Protein AF-A0A7W6X4P5-F1 (afdb_monomer_lite)

Radius of gyration: 17.26 Å; chains: 1; bounding box: 59×40×41 Å

Sequence (156 aa):
MLQLAQDSRARDVIADMVATTGYAPAVRAGPYAIAASQARYMVERGDWQGAAALKAEPSRFAYVDAITCFARALGAARSGNAAAATADIAKLAELRDKLQRDKDAYWAEIVGIQRQAATAWQLNAQGKQAEALEAMRLGFEARGSSGQNWIAIKST

Foldseek 3Di:
DCVVVVLVVLVVVLVCLVVDPDDDLPDPPSLQCNLQSQLCSCVVVVVLVSQLPDDQDDGPQLLSSLSSLLSNLLSCLSVLNLVSNVVSLVSLVVSLVVCVVVVVPVSSLVSQLSSLQSVLSSCVSVVNNVSSVVSNVVNVVSVVVVVPPPVPPPDD

pLDDT: mean 79.15, std 19.06, range [28.0, 97.94]

Structure (mmCIF, N/CA/C/O backbone):
data_AF-A0A7W6X4P5-F1
#
_entry.id   AF-A0A7W6X4P5-F1
#
loop_
_atom_site.group_PDB
_atom_site.id
_atom_site.type_symbol
_atom_site.label_atom_id
_atom_site.label_alt_id
_atom_site.label_comp_id
_atom_site.label_asym_id
_atom_site.label_entity_id
_atom_site.label_seq_id
_atom_site.pdbx_PDB_ins_code
_atom_site.Cartn_x
_atom_site.Cartn_y
_atom_site.Cartn_z
_atom_site.occupancy
_atom_site.B_iso_or_equiv
_atom_site.auth_seq_id
_atom_site.auth_comp_id
_atom_site.auth_asym_id
_atom_site.auth_atom_id
_atom_site.pdbx_PDB_model_num
ATOM 1 N N . MET A 1 1 ? -27.591 5.594 -14.136 1.00 34.69 1 MET A N 1
ATOM 2 C CA . MET A 1 1 ? -27.240 4.162 -13.983 1.00 34.69 1 MET A CA 1
ATOM 3 C C . MET A 1 1 ? -26.298 3.720 -15.108 1.00 34.69 1 MET A C 1
ATOM 5 O O . MET A 1 1 ? -26.671 2.922 -15.951 1.00 34.69 1 MET A O 1
ATOM 9 N N . LEU A 1 2 ? -25.076 4.269 -15.120 1.00 36.72 2 LEU A N 1
ATOM 10 C CA . LEU A 1 2 ? -23.993 3.924 -16.064 1.00 36.72 2 LEU A CA 1
ATOM 11 C C . LEU A 1 2 ? -22.735 3.387 -15.349 1.00 36.72 2 LEU A C 1
ATOM 13 O O . LEU A 1 2 ? -21.828 2.888 -16.003 1.00 36.72 2 LEU A O 1
ATOM 17 N N . GLN A 1 3 ? -22.705 3.453 -14.014 1.00 54.75 3 GLN A N 1
ATOM 18 C CA . GLN A 1 3 ? -21.530 3.142 -13.198 1.00 54.75 3 GLN A CA 1
ATOM 19 C C . GLN A 1 3 ? -21.244 1.628 -13.132 1.00 54.75 3 GLN A C 1
ATOM 21 O O . GLN A 1 3 ? -20.115 1.211 -13.337 1.00 54.75 3 GLN A O 1
ATOM 26 N N . LEU A 1 4 ? -22.273 0.777 -13.004 1.00 51.28 4 LEU A N 1
ATOM 27 C CA . LEU A 1 4 ? -22.102 -0.689 -12.943 1.00 51.28 4 LEU A CA 1
ATOM 28 C C . LEU A 1 4 ? -21.569 -1.316 -14.248 1.00 51.28 4 LEU A C 1
ATOM 30 O O . LEU A 1 4 ? -20.816 -2.283 -14.203 1.00 51.28 4 LEU A O 1
ATOM 34 N N . ALA A 1 5 ? -21.933 -0.765 -15.412 1.00 48.78 5 ALA A N 1
ATOM 35 C CA . ALA A 1 5 ? -21.447 -1.249 -16.710 1.00 48.78 5 ALA A CA 1
ATOM 36 C C . ALA A 1 5 ? -20.001 -0.806 -17.002 1.00 48.78 5 ALA A C 1
ATOM 38 O O . ALA A 1 5 ? -19.289 -1.444 -17.778 1.00 48.78 5 ALA A O 1
ATOM 39 N N . GLN A 1 6 ? -19.564 0.297 -16.388 1.00 55.88 6 GLN A N 1
ATOM 40 C CA . GLN A 1 6 ? -18.167 0.727 -16.405 1.00 55.88 6 GLN A CA 1
ATOM 41 C C . GLN A 1 6 ? -17.338 -0.105 -15.420 1.00 55.88 6 GLN A C 1
ATOM 43 O O . GLN A 1 6 ? -16.237 -0.519 -15.772 1.00 55.88 6 GLN A O 1
ATOM 48 N N . ASP A 1 7 ? -17.901 -0.454 -14.260 1.00 57.47 7 ASP A N 1
ATOM 49 C CA . ASP A 1 7 ? -17.276 -1.346 -13.280 1.00 57.47 7 ASP A CA 1
ATOM 50 C C . ASP A 1 7 ? -17.027 -2.756 -13.837 1.00 57.47 7 ASP A C 1
ATOM 52 O O . ASP A 1 7 ? -15.968 -3.334 -13.585 1.00 57.47 7 ASP A O 1
ATOM 56 N N . SER A 1 8 ? -17.975 -3.327 -14.591 1.00 59.75 8 SER A N 1
ATOM 57 C CA . SER A 1 8 ? -17.795 -4.647 -15.213 1.00 59.75 8 SER A CA 1
ATOM 58 C C . SER A 1 8 ? -16.751 -4.600 -16.329 1.00 59.75 8 SER A C 1
ATOM 60 O O . SER A 1 8 ? -15.836 -5.414 -16.342 1.00 59.75 8 SER A O 1
ATOM 62 N N . ARG A 1 9 ? -16.795 -3.578 -17.193 1.00 58.62 9 ARG A N 1
ATOM 63 C CA . ARG A 1 9 ? -15.790 -3.391 -18.252 1.00 58.62 9 ARG A CA 1
ATOM 64 C C . ARG A 1 9 ? -14.387 -3.148 -17.704 1.00 58.62 9 ARG A C 1
ATOM 66 O O . ARG A 1 9 ? -13.430 -3.681 -18.248 1.00 58.62 9 ARG A O 1
ATOM 73 N N . ALA A 1 10 ? -14.246 -2.363 -16.637 1.00 57.53 10 ALA A N 1
ATOM 74 C CA . ALA A 1 10 ? -12.950 -2.135 -16.003 1.00 57.53 10 ALA A CA 1
ATOM 75 C C . ALA A 1 10 ? -12.392 -3.425 -15.380 1.00 57.53 10 ALA A C 1
ATOM 77 O O . ALA A 1 10 ? -11.191 -3.670 -15.472 1.00 57.53 10 ALA A O 1
ATOM 78 N N . ARG A 1 11 ? -13.254 -4.287 -14.820 1.00 70.00 11 ARG A N 1
ATOM 79 C CA . ARG A 1 11 ? -12.856 -5.621 -14.347 1.00 70.00 11 ARG A CA 1
ATOM 80 C C . ARG A 1 11 ? -12.351 -6.499 -15.484 1.00 70.00 11 ARG A C 1
ATOM 82 O O . ARG A 1 11 ? -11.300 -7.113 -15.327 1.00 70.00 11 ARG A O 1
ATOM 89 N N . ASP A 1 12 ? -13.082 -6.542 -16.592 1.00 70.38 12 ASP A N 1
ATOM 90 C CA . ASP A 1 12 ? -12.741 -7.375 -17.747 1.00 70.38 12 ASP A CA 1
ATOM 91 C C . ASP A 1 12 ? -11.415 -6.915 -18.372 1.00 70.38 12 ASP A C 1
ATOM 93 O O . ASP A 1 12 ? -10.522 -7.728 -18.579 1.00 70.38 12 ASP A O 1
ATOM 97 N N . VAL A 1 13 ? -11.208 -5.600 -18.525 1.00 65.44 13 VAL A N 1
ATOM 98 C CA . VAL A 1 13 ? -9.927 -5.035 -18.988 1.00 65.44 13 VAL A CA 1
ATOM 99 C C . VAL A 1 13 ? -8.775 -5.398 -18.049 1.00 65.44 13 VAL A C 1
ATOM 101 O O . VAL A 1 13 ? -7.692 -5.743 -18.512 1.00 65.44 13 VAL A O 1
ATOM 104 N N . ILE A 1 14 ? -8.976 -5.349 -16.729 1.00 64.00 14 ILE A N 1
ATOM 105 C CA . ILE A 1 14 ? -7.943 -5.752 -15.763 1.00 64.00 14 ILE A CA 1
ATOM 106 C C . ILE A 1 14 ? -7.661 -7.254 -15.852 1.00 64.00 14 ILE A C 1
ATOM 108 O O . ILE A 1 14 ? -6.499 -7.655 -15.786 1.00 64.00 14 ILE A O 1
ATOM 112 N N . ALA A 1 15 ? -8.696 -8.081 -16.003 1.00 68.19 15 ALA A N 1
ATOM 113 C CA . ALA A 1 15 ? -8.546 -9.521 -16.183 1.00 68.19 15 ALA A CA 1
ATOM 114 C C . ALA A 1 15 ? -7.751 -9.835 -17.458 1.00 68.19 15 ALA A C 1
ATOM 116 O O . ALA A 1 15 ? -6.802 -10.615 -17.397 1.00 68.19 15 ALA A O 1
ATOM 117 N N . ASP A 1 16 ? -8.050 -9.153 -18.563 1.00 63.38 16 ASP A N 1
ATOM 118 C CA . ASP A 1 16 ? -7.323 -9.270 -19.827 1.00 63.38 16 ASP A CA 1
ATOM 119 C C . ASP A 1 16 ? -5.869 -8.794 -19.692 1.00 63.38 16 ASP A C 1
ATO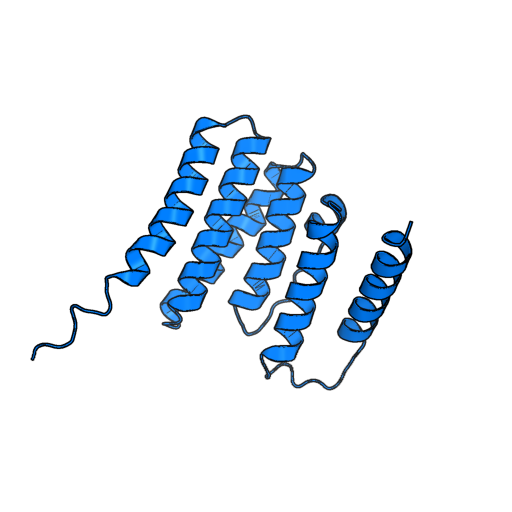M 121 O O . ASP A 1 16 ? -4.951 -9.463 -20.166 1.00 63.38 16 ASP A O 1
ATOM 125 N N . MET A 1 17 ? -5.618 -7.686 -18.983 1.00 60.72 17 MET A N 1
ATOM 126 C CA . MET A 1 17 ? -4.260 -7.199 -18.700 1.00 60.72 17 MET A CA 1
ATOM 127 C C . MET A 1 17 ? -3.432 -8.210 -17.896 1.00 60.72 17 MET A C 1
ATOM 129 O O . MET A 1 17 ? -2.242 -8.363 -18.158 1.00 60.72 17 MET A O 1
ATOM 133 N N . VAL A 1 18 ? -4.047 -8.896 -16.927 1.00 60.97 18 VAL A N 1
ATOM 134 C CA . VAL A 1 18 ? -3.399 -9.946 -16.121 1.00 60.97 18 VAL A CA 1
ATOM 135 C C . VAL A 1 18 ? -3.189 -11.226 -16.934 1.00 60.97 18 VAL A C 1
ATOM 137 O O . VAL A 1 18 ? -2.159 -11.880 -16.785 1.00 60.97 18 VAL A O 1
ATOM 140 N N . ALA A 1 19 ? -4.148 -11.589 -17.788 1.00 67.44 19 ALA A N 1
ATOM 141 C CA . ALA A 1 19 ? -4.090 -12.781 -18.632 1.00 67.44 19 ALA A CA 1
ATOM 142 C C . ALA A 1 19 ? -3.145 -12.621 -19.835 1.00 67.44 19 ALA A C 1
ATOM 144 O O . ALA A 1 19 ? -2.693 -13.616 -20.406 1.00 67.44 19 ALA A O 1
ATOM 145 N N . THR A 1 20 ? -2.828 -11.381 -20.221 1.00 64.44 20 THR A N 1
ATOM 146 C CA . THR A 1 20 ? -1.896 -11.088 -21.310 1.00 64.44 20 THR A CA 1
ATOM 147 C C . THR A 1 20 ? -0.491 -11.565 -20.943 1.00 64.44 20 THR A C 1
ATOM 149 O O . THR A 1 20 ? 0.190 -10.994 -20.093 1.00 64.44 20 THR A O 1
ATOM 152 N N . THR A 1 21 ? -0.029 -12.604 -21.635 1.00 54.41 21 THR A N 1
ATOM 153 C CA . THR A 1 21 ? 1.339 -13.126 -21.538 1.00 54.41 21 THR A CA 1
ATOM 154 C C . THR A 1 21 ? 2.198 -12.573 -22.683 1.00 54.41 21 THR A C 1
ATOM 156 O O . THR A 1 21 ? 1.682 -12.193 -23.731 1.00 54.41 21 THR A O 1
ATOM 159 N N . GLY A 1 22 ? 3.518 -12.473 -22.491 1.00 49.47 22 GLY A N 1
ATOM 160 C CA . GLY A 1 22 ? 4.450 -12.019 -23.538 1.00 49.47 22 GLY A CA 1
ATOM 161 C C . GLY A 1 22 ? 4.908 -10.558 -23.453 1.00 49.47 22 GLY A C 1
ATOM 162 O O . GLY A 1 22 ? 5.751 -10.146 -24.249 1.00 49.47 22 GLY A O 1
ATOM 163 N N . TYR A 1 23 ? 4.453 -9.778 -22.464 1.00 55.94 23 TYR A N 1
ATOM 164 C CA . TYR A 1 23 ? 5.169 -8.551 -22.108 1.00 55.94 23 TYR A CA 1
ATOM 165 C C . TYR A 1 23 ? 6.503 -8.928 -21.460 1.00 55.94 23 TYR A C 1
ATOM 167 O O . TYR A 1 23 ? 6.564 -9.836 -20.632 1.00 55.94 23 TYR A O 1
ATOM 175 N N . ALA A 1 24 ? 7.586 -8.235 -21.810 1.00 50.81 24 ALA A N 1
ATOM 176 C CA . ALA A 1 24 ? 8.858 -8.441 -21.132 1.00 50.81 24 ALA A CA 1
ATOM 177 C C . ALA A 1 24 ? 8.693 -8.025 -19.655 1.00 50.81 24 ALA A C 1
ATOM 179 O O . ALA A 1 24 ? 8.495 -6.836 -19.397 1.00 50.81 24 ALA A O 1
ATOM 180 N N . PRO A 1 25 ? 8.822 -8.932 -18.663 1.00 54.06 25 PRO A N 1
ATOM 181 C CA . PRO A 1 25 ? 8.737 -8.573 -17.237 1.00 54.06 25 PRO A CA 1
ATOM 182 C C . PRO A 1 25 ? 9.844 -7.584 -16.836 1.00 54.06 25 PRO A C 1
ATOM 184 O O . PRO A 1 25 ? 9.777 -6.891 -15.821 1.00 54.06 25 PRO A O 1
ATOM 187 N N . ALA A 1 26 ? 10.870 -7.497 -17.686 1.00 53.91 26 ALA A N 1
ATOM 188 C CA . ALA A 1 26 ? 11.935 -6.519 -17.641 1.00 53.91 26 ALA A CA 1
ATOM 189 C C . ALA A 1 26 ? 11.528 -5.102 -18.103 1.00 53.91 26 ALA A C 1
ATOM 191 O O . ALA A 1 26 ? 12.321 -4.171 -17.998 1.00 53.91 26 ALA A O 1
ATOM 192 N N . VAL A 1 27 ? 10.320 -4.883 -18.613 1.00 60.38 27 VAL A N 1
ATOM 193 C CA . VAL A 1 27 ? 9.849 -3.569 -19.060 1.00 60.38 27 VAL A CA 1
ATOM 194 C C . VAL A 1 27 ? 8.826 -3.051 -18.061 1.00 60.38 27 VAL A C 1
ATOM 196 O O . VAL A 1 27 ? 7.786 -3.654 -17.824 1.00 60.38 27 VAL A O 1
ATOM 199 N N . ARG A 1 28 ? 9.145 -1.892 -17.479 1.00 59.12 28 ARG A N 1
ATOM 200 C CA . ARG A 1 28 ? 8.406 -1.218 -16.400 1.00 59.12 28 ARG A CA 1
ATOM 201 C C . ARG A 1 28 ? 6.894 -1.126 -16.621 1.00 59.12 28 ARG A C 1
ATOM 203 O O . ARG A 1 28 ? 6.140 -1.265 -15.664 1.00 59.12 28 ARG A O 1
ATOM 210 N N . ALA A 1 29 ? 6.474 -0.863 -17.857 1.00 65.69 29 ALA A N 1
ATOM 211 C CA . ALA A 1 29 ? 5.097 -0.513 -18.183 1.00 65.69 29 ALA A CA 1
ATOM 212 C C . ALA A 1 29 ? 4.080 -1.609 -17.817 1.00 65.69 29 ALA A C 1
ATOM 214 O O . ALA A 1 29 ? 3.037 -1.282 -17.263 1.00 65.69 29 ALA A O 1
ATOM 215 N N . GLY A 1 30 ? 4.394 -2.888 -18.061 1.00 72.38 30 GLY A N 1
ATOM 216 C CA . GLY A 1 30 ? 3.466 -4.004 -17.821 1.00 72.38 30 GLY A CA 1
ATOM 217 C C . GLY A 1 30 ? 3.145 -4.219 -16.335 1.00 72.38 30 GLY A C 1
ATOM 218 O O . GLY A 1 30 ? 2.000 -4.017 -15.931 1.00 72.38 30 GLY A O 1
ATOM 219 N N . PRO A 1 31 ? 4.142 -4.549 -15.489 1.00 76.25 31 PRO A N 1
ATOM 220 C CA . PRO A 1 31 ? 3.924 -4.774 -14.058 1.00 76.25 31 PRO A CA 1
ATOM 221 C C . PRO A 1 31 ? 3.324 -3.565 -13.333 1.00 76.25 31 PRO A C 1
ATOM 223 O O . PRO A 1 31 ? 2.451 -3.723 -12.483 1.00 76.25 31 PRO A O 1
ATOM 226 N N . TYR A 1 32 ? 3.760 -2.350 -13.687 1.00 77.44 32 TYR A N 1
ATOM 227 C CA . TYR A 1 32 ? 3.207 -1.126 -13.110 1.00 77.44 32 TYR A CA 1
ATOM 228 C C . TYR A 1 32 ? 1.729 -0.946 -13.465 1.00 77.44 32 TYR A C 1
ATOM 230 O O . TYR A 1 32 ? 0.925 -0.671 -12.578 1.00 77.44 32 TYR A O 1
ATOM 238 N N . ALA A 1 33 ? 1.365 -1.108 -14.743 1.00 77.62 33 ALA A N 1
ATOM 239 C CA . ALA A 1 33 ? -0.013 -0.936 -15.189 1.00 77.62 33 ALA A CA 1
ATOM 240 C C . ALA A 1 33 ? -0.949 -1.948 -14.519 1.00 77.62 33 ALA A C 1
ATOM 242 O O . ALA A 1 33 ? -2.027 -1.565 -14.082 1.00 77.62 33 ALA A O 1
ATOM 243 N N . ILE A 1 34 ? -0.526 -3.206 -14.365 1.00 82.19 34 ILE A N 1
ATOM 244 C CA . ILE A 1 34 ? -1.321 -4.230 -13.673 1.00 82.19 34 ILE A CA 1
ATOM 245 C C . ILE A 1 34 ? -1.552 -3.843 -12.205 1.00 82.19 34 ILE A C 1
ATOM 247 O O . ILE A 1 34 ? -2.704 -3.743 -11.779 1.00 82.19 34 ILE A O 1
ATOM 251 N N . ALA A 1 35 ? -0.483 -3.562 -11.449 1.00 84.81 35 ALA A N 1
ATOM 252 C CA . ALA A 1 35 ? -0.588 -3.220 -10.028 1.00 84.81 35 ALA A CA 1
ATOM 253 C C . ALA A 1 35 ? -1.421 -1.947 -9.801 1.00 84.81 35 ALA A C 1
ATOM 255 O O . ALA A 1 35 ? -2.307 -1.917 -8.946 1.00 84.81 35 ALA A O 1
ATOM 256 N N . ALA A 1 36 ? -1.182 -0.901 -10.599 1.00 82.44 36 ALA A N 1
ATOM 257 C CA . ALA A 1 36 ? -1.919 0.355 -10.509 1.00 82.44 36 ALA A CA 1
ATOM 258 C C . ALA A 1 36 ? -3.401 0.191 -10.865 1.00 82.44 36 ALA A C 1
ATOM 260 O O . ALA A 1 36 ? -4.250 0.724 -10.149 1.00 82.44 36 ALA A O 1
ATOM 261 N N . SER A 1 37 ? -3.725 -0.542 -11.933 1.00 81.44 37 SER A N 1
ATOM 262 C CA . SER A 1 37 ? -5.113 -0.753 -12.350 1.00 81.44 37 SER A CA 1
ATOM 263 C C . SER A 1 37 ? -5.895 -1.561 -11.317 1.00 81.44 37 SER A C 1
ATOM 265 O O . SER A 1 37 ? -6.997 -1.162 -10.950 1.00 81.44 37 SER A O 1
ATOM 267 N N . GLN A 1 38 ? -5.317 -2.642 -10.783 1.00 86.06 38 GLN A N 1
ATOM 268 C CA . GLN A 1 38 ? -5.947 -3.436 -9.722 1.00 86.06 38 GLN A CA 1
ATOM 269 C C . GLN A 1 38 ? -6.181 -2.614 -8.450 1.00 86.06 38 GLN A C 1
ATOM 271 O O . GLN A 1 38 ? -7.281 -2.631 -7.897 1.00 86.06 38 GLN A O 1
ATOM 276 N N . ALA A 1 39 ? -5.169 -1.861 -8.008 1.00 86.88 39 ALA A N 1
ATOM 277 C CA . ALA A 1 39 ? -5.271 -1.008 -6.829 1.00 86.88 39 ALA A CA 1
ATOM 278 C C . ALA A 1 39 ? -6.367 0.056 -6.986 1.00 86.88 39 ALA A C 1
ATOM 280 O O . ALA A 1 39 ? -7.223 0.192 -6.111 1.00 86.88 39 ALA A O 1
ATOM 281 N N . ARG A 1 40 ? -6.375 0.783 -8.113 1.00 85.50 40 ARG A N 1
ATOM 282 C CA . ARG A 1 40 ? -7.380 1.820 -8.396 1.00 85.50 40 ARG A CA 1
ATOM 283 C C . ARG A 1 40 ? -8.785 1.246 -8.460 1.00 85.50 40 ARG A C 1
ATOM 285 O O . ARG A 1 40 ? -9.673 1.788 -7.816 1.00 85.50 40 ARG A O 1
ATOM 292 N N . TYR A 1 41 ? -8.966 0.123 -9.151 1.00 83.56 41 TYR A N 1
ATOM 293 C CA . TYR A 1 41 ? -10.275 -0.504 -9.302 1.00 83.56 41 TYR A CA 1
ATOM 294 C C . TYR A 1 41 ? -10.948 -0.811 -7.960 1.00 83.56 41 TYR A C 1
ATOM 296 O O . TYR A 1 41 ? -12.129 -0.518 -7.781 1.00 83.56 41 TYR A O 1
ATOM 304 N N . MET A 1 42 ? -10.197 -1.362 -7.002 1.00 89.31 42 MET A N 1
ATOM 305 C CA . MET A 1 42 ? -10.741 -1.669 -5.678 1.00 89.31 42 MET A CA 1
ATOM 306 C C . MET A 1 42 ? -10.971 -0.399 -4.848 1.00 89.31 42 MET A C 1
ATOM 308 O O . MET A 1 42 ? -12.035 -0.222 -4.253 1.00 89.31 42 MET A O 1
ATOM 312 N N . VAL A 1 43 ? -9.993 0.513 -4.828 1.00 87.38 43 VAL A N 1
ATOM 313 C CA . VAL A 1 43 ? -10.027 1.723 -3.990 1.00 87.38 43 VAL A CA 1
ATOM 314 C C . VAL A 1 43 ? -11.107 2.712 -4.438 1.00 87.38 43 VAL A C 1
ATOM 316 O O . VAL A 1 43 ? -11.836 3.230 -3.595 1.00 87.38 43 VAL A O 1
ATOM 319 N N . GLU A 1 44 ? -11.249 2.965 -5.740 1.00 86.50 44 GLU A N 1
ATOM 320 C CA . GLU A 1 44 ? -12.210 3.944 -6.278 1.00 86.50 44 GLU A CA 1
ATOM 321 C C . GLU A 1 44 ? -13.666 3.511 -6.072 1.00 86.50 44 GLU A C 1
ATOM 323 O O . GLU A 1 44 ? -14.549 4.348 -5.892 1.00 86.50 44 GLU A O 1
ATOM 328 N N . ARG A 1 45 ? -13.915 2.199 -6.022 1.00 90.62 45 ARG A N 1
ATOM 329 C CA . ARG A 1 45 ? -15.241 1.620 -5.764 1.00 90.62 45 ARG A CA 1
ATOM 330 C C . ARG A 1 45 ? -15.541 1.446 -4.276 1.00 90.62 45 ARG A C 1
ATOM 332 O O . ARG A 1 45 ? -16.633 1.021 -3.912 1.00 90.62 45 ARG A O 1
ATOM 339 N N . GLY A 1 46 ? -14.575 1.755 -3.414 1.00 89.12 46 GLY A N 1
ATOM 340 C CA . GLY A 1 46 ? -14.674 1.508 -1.984 1.00 89.12 46 GLY A CA 1
ATOM 341 C C . GLY A 1 46 ? -14.751 0.025 -1.620 1.00 89.12 46 GLY A C 1
ATOM 342 O O . GLY A 1 46 ? -15.249 -0.307 -0.545 1.00 89.12 46 GLY A O 1
ATOM 343 N N . ASP A 1 47 ? -14.252 -0.865 -2.483 1.00 93.00 47 ASP A N 1
ATOM 344 C CA . ASP A 1 47 ? -14.100 -2.287 -2.181 1.00 93.00 47 ASP A CA 1
ATOM 345 C C . ASP A 1 47 ? -12.863 -2.494 -1.294 1.00 93.00 47 ASP A C 1
ATOM 347 O O . ASP A 1 47 ? -11.800 -2.949 -1.719 1.00 93.00 47 ASP A O 1
ATOM 351 N N . TRP A 1 48 ? -12.985 -2.082 -0.031 1.00 94.38 48 TRP A N 1
ATOM 352 C CA . TRP A 1 48 ? -11.883 -2.106 0.933 1.00 94.38 48 TRP A CA 1
ATOM 353 C C . TRP A 1 48 ? -11.433 -3.530 1.264 1.00 94.38 48 TRP A C 1
ATOM 355 O O . TRP A 1 48 ? -10.248 -3.757 1.504 1.00 94.38 48 TRP A O 1
ATOM 365 N N . GLN A 1 49 ? -12.360 -4.490 1.241 1.00 95.19 49 GLN A N 1
ATOM 366 C CA . GLN A 1 49 ? -12.044 -5.905 1.429 1.00 95.19 49 GLN A CA 1
ATOM 367 C C . GLN A 1 49 ? -11.286 -6.459 0.218 1.00 95.19 49 GLN A C 1
ATOM 369 O O . GLN A 1 49 ? -10.252 -7.101 0.397 1.00 95.19 49 GLN A O 1
ATOM 374 N N . GLY A 1 50 ? -11.728 -6.149 -1.005 1.00 93.62 50 GLY A N 1
ATOM 375 C CA . GLY A 1 50 ? -11.021 -6.498 -2.236 1.00 93.62 50 GLY A CA 1
ATOM 376 C C . GLY A 1 50 ? -9.623 -5.882 -2.305 1.00 93.62 50 GLY A C 1
ATOM 377 O O . GLY A 1 50 ? -8.663 -6.575 -2.636 1.00 93.62 50 GLY A O 1
ATOM 378 N N . ALA A 1 51 ? -9.474 -4.615 -1.905 1.00 94.81 51 ALA A N 1
ATOM 379 C CA . ALA A 1 51 ? -8.177 -3.944 -1.814 1.00 94.81 51 ALA A CA 1
ATOM 380 C C . ALA A 1 51 ? -7.237 -4.641 -0.813 1.00 94.81 51 ALA A C 1
ATOM 382 O O . ALA A 1 51 ? -6.073 -4.883 -1.131 1.00 94.81 51 ALA A O 1
ATOM 383 N N . ALA A 1 52 ? -7.745 -5.021 0.367 1.00 96.06 52 ALA A N 1
ATOM 384 C CA . ALA A 1 52 ? -6.992 -5.763 1.383 1.00 96.06 52 ALA A CA 1
ATOM 385 C C . ALA A 1 52 ? -6.565 -7.167 0.913 1.00 96.06 52 ALA A C 1
ATOM 387 O O . ALA A 1 52 ? -5.528 -7.674 1.339 1.00 96.06 52 ALA A O 1
ATOM 388 N N . ALA A 1 53 ? -7.349 -7.787 0.029 1.00 95.38 53 ALA A N 1
ATOM 389 C CA . ALA A 1 53 ? -7.119 -9.134 -0.482 1.00 95.38 53 ALA A CA 1
ATOM 390 C C . ALA A 1 53 ? -6.235 -9.191 -1.743 1.00 95.38 53 ALA A C 1
ATOM 392 O O . ALA A 1 53 ? -5.969 -10.286 -2.242 1.00 95.38 53 ALA A O 1
ATOM 393 N N . LEU A 1 54 ? -5.765 -8.050 -2.268 1.00 93.06 54 LEU A N 1
ATOM 394 C CA . LEU A 1 54 ? -4.894 -8.030 -3.447 1.00 93.06 54 LEU A CA 1
ATOM 395 C C . LEU A 1 54 ? -3.649 -8.901 -3.228 1.00 93.06 54 LEU A C 1
ATOM 397 O O . LEU A 1 54 ? -2.979 -8.844 -2.190 1.00 93.06 54 LEU A O 1
ATOM 401 N N . LYS A 1 55 ? -3.314 -9.709 -4.235 1.00 87.44 55 LYS A N 1
ATOM 402 C CA . LYS A 1 55 ? -2.135 -10.571 -4.193 1.00 87.44 55 LYS A CA 1
ATOM 403 C C . LYS A 1 55 ? -0.887 -9.736 -4.471 1.00 87.44 55 LYS A C 1
ATOM 405 O O . LYS A 1 55 ? -0.770 -9.122 -5.527 1.00 87.44 55 LYS A O 1
ATOM 410 N N . ALA A 1 56 ? 0.041 -9.713 -3.518 1.00 78.19 56 ALA A N 1
ATOM 411 C CA . ALA A 1 56 ? 1.352 -9.116 -3.727 1.00 78.19 56 ALA A CA 1
ATOM 412 C C . ALA A 1 56 ? 2.208 -10.080 -4.559 1.00 78.19 56 ALA A C 1
ATOM 414 O O . ALA A 1 56 ? 2.626 -11.123 -4.060 1.00 78.19 56 ALA A O 1
ATOM 415 N N . GLU A 1 57 ? 2.434 -9.737 -5.824 1.00 79.62 57 GLU A N 1
ATOM 416 C CA . GLU A 1 57 ? 3.369 -10.440 -6.703 1.00 79.62 57 GLU A CA 1
ATOM 417 C C . GLU A 1 57 ? 4.680 -9.648 -6.755 1.00 79.62 57 GLU A C 1
ATOM 419 O O . GLU A 1 57 ? 4.661 -8.509 -7.229 1.00 79.62 57 GLU A O 1
ATOM 424 N N . PRO A 1 58 ? 5.803 -10.202 -6.260 1.00 80.94 58 PRO A N 1
ATOM 425 C CA . PRO A 1 58 ? 7.071 -9.489 -6.230 1.00 80.94 58 PRO A CA 1
ATOM 426 C C . PRO A 1 58 ? 7.520 -9.034 -7.620 1.00 80.94 58 PRO A C 1
ATOM 428 O O . PRO A 1 58 ? 7.665 -9.827 -8.553 1.00 80.94 58 PRO A O 1
ATOM 431 N N . SER A 1 59 ? 7.808 -7.748 -7.740 1.00 85.06 59 SER A N 1
ATOM 432 C CA . SER A 1 59 ? 8.341 -7.105 -8.926 1.00 85.06 59 SER A CA 1
ATOM 433 C C . SER A 1 59 ? 9.825 -6.819 -8.750 1.00 85.06 59 SER A C 1
ATOM 435 O O . SER A 1 59 ? 10.328 -6.504 -7.672 1.00 85.06 59 SER A O 1
ATOM 437 N N . ARG A 1 60 ? 10.560 -6.814 -9.863 1.00 84.50 60 ARG A N 1
ATOM 438 C CA . ARG A 1 60 ? 11.932 -6.285 -9.867 1.00 84.50 60 ARG A CA 1
ATOM 439 C C . ARG A 1 60 ? 11.979 -4.782 -9.544 1.00 84.50 60 ARG A C 1
ATOM 441 O O . ARG A 1 60 ? 13.040 -4.258 -9.218 1.00 84.50 60 ARG A O 1
ATOM 448 N N . PHE A 1 61 ? 10.848 -4.086 -9.670 1.00 85.50 61 PHE A N 1
ATOM 449 C CA . PHE A 1 61 ? 10.706 -2.658 -9.417 1.00 85.50 61 PHE A CA 1
ATOM 450 C C . PHE A 1 61 ? 10.026 -2.423 -8.063 1.00 85.50 61 PHE A C 1
ATOM 452 O O . PHE A 1 61 ? 8.817 -2.598 -7.940 1.00 85.50 61 PHE A O 1
ATOM 459 N N . ALA A 1 62 ? 10.781 -1.962 -7.065 1.00 90.81 62 ALA A N 1
ATOM 460 C CA . ALA A 1 62 ? 10.284 -1.815 -5.692 1.00 90.81 62 ALA A CA 1
ATOM 461 C C . ALA A 1 62 ? 9.065 -0.877 -5.552 1.00 90.81 62 ALA A C 1
ATOM 463 O O . ALA A 1 62 ? 8.203 -1.108 -4.710 1.00 90.81 62 ALA A O 1
ATOM 464 N N . TYR A 1 63 ? 8.939 0.154 -6.394 1.00 86.56 63 TYR A N 1
ATOM 465 C CA . TYR A 1 63 ? 7.756 1.024 -6.383 1.00 86.56 63 TYR A CA 1
ATOM 466 C C . TYR A 1 63 ? 6.492 0.352 -6.940 1.00 86.56 63 TYR A C 1
ATOM 468 O O . TYR A 1 63 ? 5.393 0.799 -6.633 1.00 86.56 63 TYR A O 1
ATOM 476 N N . VAL A 1 64 ? 6.617 -0.705 -7.753 1.00 89.19 64 VAL A N 1
ATOM 477 C CA . VAL A 1 64 ? 5.457 -1.485 -8.217 1.00 89.19 64 VAL A CA 1
ATOM 478 C C . VAL A 1 64 ? 4.896 -2.297 -7.055 1.00 89.19 64 VAL A C 1
ATOM 480 O O . VAL A 1 64 ? 3.692 -2.254 -6.819 1.00 89.19 64 VAL A O 1
ATOM 483 N N . ASP A 1 65 ? 5.767 -2.938 -6.272 1.00 92.94 65 ASP A N 1
ATOM 484 C CA . ASP A 1 65 ? 5.365 -3.657 -5.055 1.00 92.94 65 ASP A CA 1
ATOM 485 C C . ASP A 1 65 ? 4.673 -2.719 -4.059 1.00 92.94 65 ASP A C 1
ATOM 487 O O . ASP A 1 65 ? 3.657 -3.067 -3.454 1.00 92.94 65 ASP A O 1
ATOM 491 N N . ALA A 1 66 ? 5.187 -1.491 -3.937 1.00 95.06 66 ALA A N 1
ATOM 492 C CA . ALA A 1 66 ? 4.650 -0.490 -3.025 1.00 95.06 66 ALA A CA 1
ATOM 493 C C . ALA A 1 66 ? 3.199 -0.099 -3.347 1.00 95.06 66 ALA A C 1
ATOM 495 O O . ALA A 1 66 ? 2.422 0.146 -2.428 1.00 95.06 66 ALA A O 1
ATOM 496 N N . ILE A 1 67 ? 2.794 -0.094 -4.622 1.00 93.62 67 ILE A N 1
ATOM 497 C CA . ILE A 1 67 ? 1.406 0.203 -5.017 1.00 93.62 67 ILE A CA 1
ATOM 498 C C . ILE A 1 67 ? 0.445 -0.822 -4.410 1.00 93.62 67 ILE A C 1
ATOM 500 O O . ILE A 1 67 ? -0.561 -0.443 -3.804 1.00 93.62 67 ILE A O 1
ATOM 504 N N . THR A 1 68 ? 0.772 -2.108 -4.531 1.00 95.19 68 THR A N 1
ATOM 505 C CA . THR A 1 68 ? -0.061 -3.190 -4.000 1.00 95.19 68 THR A CA 1
ATOM 506 C C . THR A 1 68 ? -0.064 -3.188 -2.473 1.00 95.19 68 THR A C 1
ATOM 508 O O . THR A 1 68 ? -1.134 -3.279 -1.872 1.00 95.19 68 THR A O 1
ATOM 511 N N . CYS A 1 69 ? 1.096 -3.011 -1.830 1.00 96.69 69 CYS A N 1
ATOM 512 C CA . CYS A 1 69 ? 1.177 -2.899 -0.369 1.00 96.69 69 CYS A CA 1
ATOM 513 C C . CYS A 1 69 ? 0.355 -1.716 0.160 1.00 96.69 69 CYS A C 1
ATOM 515 O O . CYS A 1 69 ? -0.404 -1.863 1.116 1.00 96.69 69 CYS A O 1
ATOM 517 N N . PHE A 1 70 ? 0.440 -0.551 -0.485 1.00 96.81 70 PHE A N 1
ATOM 518 C CA . PHE A 1 70 ? -0.352 0.615 -0.102 1.00 96.81 70 PHE A CA 1
ATOM 519 C C . PHE A 1 70 ? -1.858 0.346 -0.196 1.00 96.81 70 PHE A C 1
ATOM 521 O O . PHE A 1 70 ? -2.590 0.629 0.753 1.00 96.81 70 PHE A O 1
ATOM 528 N N . ALA A 1 71 ? -2.320 -0.236 -1.306 1.00 96.19 71 ALA A N 1
ATOM 529 C CA . ALA A 1 71 ? -3.731 -0.561 -1.497 1.00 96.19 71 ALA A CA 1
ATOM 530 C C . ALA A 1 71 ? -4.243 -1.555 -0.442 1.00 96.19 71 ALA A C 1
ATOM 532 O O . ALA A 1 71 ? -5.320 -1.350 0.122 1.00 96.19 71 ALA A O 1
ATOM 533 N N . ARG A 1 72 ? -3.444 -2.579 -0.115 1.00 97.69 72 ARG A N 1
ATOM 534 C CA . ARG A 1 72 ? -3.770 -3.561 0.925 1.00 97.69 72 ARG A CA 1
ATOM 535 C C . ARG A 1 72 ? -3.856 -2.936 2.311 1.00 97.69 72 ARG A C 1
ATOM 537 O O . ARG A 1 72 ? -4.843 -3.151 3.010 1.00 97.69 72 ARG A O 1
ATOM 544 N N . ALA A 1 73 ? -2.873 -2.114 2.685 1.00 97.50 73 ALA A N 1
ATOM 545 C CA . ALA A 1 73 ? -2.865 -1.418 3.970 1.00 97.50 73 ALA A CA 1
ATOM 546 C C . ALA A 1 73 ? -4.064 -0.469 4.113 1.00 97.50 73 ALA A C 1
ATOM 548 O O . ALA A 1 73 ? -4.732 -0.453 5.150 1.00 97.50 73 ALA A O 1
ATOM 549 N N . LEU A 1 74 ? -4.375 0.286 3.054 1.00 96.12 74 LEU A N 1
ATOM 550 C CA . LEU A 1 74 ? -5.539 1.165 3.008 1.00 96.12 74 LEU A CA 1
ATOM 551 C C . LEU A 1 74 ? -6.846 0.371 3.130 1.00 96.12 74 LEU A C 1
ATOM 553 O O . LEU A 1 74 ? -7.700 0.728 3.940 1.00 96.12 74 LEU A O 1
ATOM 557 N N . GLY A 1 75 ? -6.995 -0.711 2.363 1.00 96.25 75 GLY A N 1
ATOM 558 C CA . GLY A 1 75 ? -8.159 -1.595 2.414 1.00 96.25 75 GLY A CA 1
ATOM 559 C C . GLY A 1 75 ? -8.368 -2.210 3.797 1.00 96.25 75 GLY A C 1
ATOM 560 O O . GLY A 1 75 ? -9.473 -2.169 4.337 1.00 96.25 75 GLY A O 1
ATOM 561 N N . ALA A 1 76 ? -7.298 -2.700 4.424 1.00 97.12 76 ALA A N 1
ATOM 562 C CA . ALA A 1 76 ? -7.327 -3.254 5.775 1.00 97.12 76 ALA A CA 1
ATOM 563 C C . ALA A 1 76 ? -7.791 -2.213 6.809 1.00 97.12 76 ALA A C 1
ATOM 565 O O . ALA A 1 76 ? -8.726 -2.461 7.570 1.00 97.12 76 ALA A O 1
ATOM 566 N N . ALA A 1 77 ? -7.212 -1.010 6.785 1.00 95.50 77 ALA A N 1
ATOM 567 C CA . ALA A 1 77 ? -7.610 0.069 7.685 1.00 95.50 77 ALA A CA 1
ATOM 568 C C . ALA A 1 77 ? -9.070 0.512 7.465 1.00 95.50 77 ALA A C 1
ATOM 570 O O . ALA A 1 77 ? -9.826 0.674 8.422 1.00 95.50 77 ALA A O 1
ATOM 571 N N . ARG A 1 78 ? -9.495 0.667 6.206 1.00 93.94 78 ARG A N 1
ATOM 572 C CA . ARG A 1 78 ? -10.841 1.138 5.831 1.00 93.94 78 ARG A CA 1
ATOM 573 C C . ARG A 1 78 ? -11.942 0.091 6.024 1.00 93.94 78 ARG A C 1
ATOM 575 O O . ARG A 1 78 ? -13.102 0.473 6.141 1.00 93.94 78 ARG A O 1
ATOM 582 N N . SER A 1 79 ? -11.591 -1.194 6.078 1.00 93.50 79 SER A N 1
ATOM 583 C CA . SER A 1 79 ? -12.514 -2.305 6.362 1.00 93.50 79 SER A CA 1
ATOM 584 C C . SER A 1 79 ? -12.659 -2.621 7.857 1.00 93.50 79 SER A C 1
ATOM 586 O O . SER A 1 79 ? -13.370 -3.556 8.214 1.00 93.50 79 SER A O 1
ATOM 588 N N . GLY A 1 80 ? -12.007 -1.851 8.737 1.00 87.62 80 GLY A N 1
ATOM 589 C CA . GLY A 1 80 ? -12.069 -2.041 10.189 1.00 87.62 80 GLY A CA 1
ATOM 590 C C . GLY A 1 80 ? -11.046 -3.037 10.745 1.00 87.62 80 GLY A C 1
ATOM 591 O O . GLY A 1 80 ? -10.993 -3.236 11.955 1.00 87.62 80 GLY A O 1
ATOM 592 N N . ASN A 1 81 ? -10.185 -3.621 9.904 1.00 91.94 81 ASN A N 1
ATOM 593 C CA . ASN A 1 81 ? -9.084 -4.483 10.336 1.00 91.94 81 ASN A CA 1
ATOM 594 C C . ASN A 1 81 ? -7.749 -3.723 10.317 1.00 91.94 81 ASN A C 1
ATOM 596 O O . ASN A 1 81 ? -6.828 -4.025 9.556 1.00 91.94 81 ASN A O 1
ATOM 600 N N . ALA A 1 82 ? -7.633 -2.718 11.185 1.00 91.44 82 ALA A N 1
ATOM 601 C CA . ALA A 1 82 ? -6.441 -1.877 11.265 1.00 91.44 82 ALA A CA 1
ATOM 602 C C . ALA A 1 82 ? -5.155 -2.673 11.569 1.00 91.44 82 ALA A C 1
ATOM 604 O O . ALA A 1 82 ? -4.070 -2.287 11.136 1.00 91.44 82 ALA A O 1
ATOM 605 N N . ALA A 1 83 ? -5.252 -3.791 12.295 1.00 93.94 83 ALA A N 1
ATOM 606 C CA . ALA A 1 83 ? -4.098 -4.629 12.621 1.00 93.94 83 ALA A CA 1
ATOM 607 C C . ALA A 1 83 ? -3.469 -5.261 11.367 1.00 93.94 83 ALA A C 1
ATOM 609 O O . ALA A 1 83 ? -2.240 -5.302 11.259 1.00 93.94 83 ALA A O 1
ATOM 610 N N . ALA A 1 84 ? -4.292 -5.665 10.392 1.00 94.00 84 ALA A N 1
ATOM 611 C CA . ALA A 1 84 ? -3.829 -6.261 9.140 1.00 94.00 84 ALA A CA 1
ATOM 612 C C . ALA A 1 84 ? -3.027 -5.289 8.253 1.00 94.00 84 ALA A C 1
ATOM 614 O O . ALA A 1 84 ? -2.227 -5.740 7.438 1.00 94.00 84 ALA A O 1
ATOM 615 N N . ALA A 1 85 ? -3.154 -3.970 8.449 1.00 96.12 85 ALA A N 1
ATOM 616 C CA . ALA A 1 85 ? -2.369 -2.977 7.709 1.00 96.12 85 ALA A CA 1
ATOM 617 C C . ALA A 1 85 ? -0.875 -2.958 8.098 1.00 96.12 85 ALA A C 1
ATOM 619 O O . ALA A 1 85 ? -0.041 -2.495 7.322 1.00 96.12 85 ALA A O 1
ATOM 620 N N . THR A 1 86 ? -0.520 -3.466 9.285 1.00 96.81 86 THR A N 1
ATOM 621 C CA . THR A 1 86 ? 0.834 -3.355 9.862 1.00 96.81 86 THR A CA 1
ATOM 622 C C . THR A 1 86 ? 1.912 -3.967 8.971 1.00 96.81 86 THR A C 1
ATOM 624 O O . THR A 1 86 ? 2.954 -3.350 8.755 1.00 96.81 86 THR A O 1
ATOM 627 N N . ALA A 1 87 ? 1.665 -5.166 8.439 1.00 96.44 87 ALA A N 1
ATOM 628 C CA . ALA A 1 87 ? 2.645 -5.882 7.626 1.00 96.44 87 ALA A CA 1
ATOM 629 C C . ALA A 1 87 ? 2.951 -5.135 6.320 1.00 96.44 87 ALA A C 1
ATOM 631 O O . ALA A 1 87 ? 4.112 -4.976 5.948 1.00 96.44 87 ALA A O 1
ATOM 632 N N . ASP A 1 88 ? 1.919 -4.614 5.657 1.00 97.69 88 ASP A N 1
ATOM 633 C CA . ASP A 1 88 ? 2.081 -3.855 4.420 1.00 97.69 88 ASP A CA 1
ATOM 634 C C . ASP A 1 88 ? 2.719 -2.474 4.669 1.00 97.69 88 ASP A C 1
ATOM 636 O O . ASP A 1 88 ? 3.546 -2.030 3.875 1.00 97.69 88 ASP A O 1
ATOM 640 N N . ILE A 1 89 ? 2.443 -1.820 5.805 1.00 97.94 89 ILE A N 1
ATOM 641 C CA . ILE A 1 89 ? 3.132 -0.581 6.217 1.00 97.94 89 ILE A CA 1
ATOM 642 C C . ILE A 1 89 ? 4.626 -0.827 6.464 1.00 97.94 89 ILE A C 1
ATOM 644 O O . ILE A 1 89 ? 5.462 -0.033 6.023 1.00 97.94 89 ILE A O 1
ATOM 648 N N . ALA A 1 90 ? 4.976 -1.923 7.142 1.00 97.75 90 ALA A N 1
ATOM 649 C CA . ALA A 1 90 ? 6.369 -2.317 7.330 1.00 97.75 90 ALA A CA 1
ATOM 650 C C . ALA A 1 90 ? 7.040 -2.603 5.979 1.00 97.75 90 ALA A C 1
ATOM 652 O O . ALA A 1 90 ? 8.146 -2.126 5.721 1.00 97.75 90 ALA A O 1
ATOM 653 N N . LYS A 1 91 ? 6.331 -3.276 5.065 1.00 97.56 91 LYS A N 1
ATOM 654 C CA . LYS A 1 91 ? 6.849 -3.543 3.724 1.00 97.56 91 LYS A CA 1
ATOM 655 C C . LYS A 1 91 ? 7.103 -2.267 2.924 1.00 97.56 91 LYS A C 1
ATOM 657 O O . LYS A 1 91 ? 8.129 -2.162 2.257 1.00 97.56 91 LYS A O 1
ATOM 662 N N . LEU A 1 92 ? 6.225 -1.269 3.027 1.00 97.50 92 LEU A N 1
ATOM 663 C CA . LEU A 1 92 ? 6.440 0.048 2.419 1.00 97.50 92 LEU A CA 1
ATOM 664 C C . LEU A 1 92 ? 7.713 0.726 2.950 1.00 97.50 92 LEU A C 1
ATOM 666 O O . LEU A 1 92 ? 8.425 1.360 2.173 1.00 97.50 92 LEU A O 1
ATOM 670 N N . ALA A 1 93 ? 8.041 0.568 4.237 1.00 97.62 93 ALA A N 1
ATOM 671 C CA . ALA A 1 93 ? 9.301 1.073 4.789 1.00 97.62 93 ALA A CA 1
ATOM 672 C C . ALA A 1 93 ? 10.518 0.384 4.146 1.00 97.62 93 ALA A C 1
ATOM 674 O O . ALA A 1 93 ? 11.411 1.065 3.644 1.00 97.62 93 ALA A O 1
ATOM 675 N N . GLU A 1 94 ? 10.512 -0.950 4.062 1.00 97.56 94 GLU A N 1
ATOM 676 C CA . GLU A 1 94 ? 11.591 -1.714 3.418 1.00 97.56 94 GLU A CA 1
ATOM 677 C C . GLU A 1 94 ? 11.792 -1.323 1.946 1.00 97.56 94 GLU A C 1
ATOM 679 O O . GLU A 1 94 ? 12.925 -1.176 1.478 1.00 97.56 94 GLU A O 1
ATOM 684 N N . LEU A 1 95 ? 10.692 -1.164 1.201 1.00 96.50 95 LEU A N 1
ATOM 685 C CA . LEU A 1 95 ? 10.720 -0.795 -0.214 1.00 96.50 95 LEU A CA 1
ATOM 686 C C . LEU A 1 95 ? 11.259 0.625 -0.404 1.00 96.50 95 LEU A C 1
ATOM 688 O O . LEU A 1 95 ? 12.080 0.845 -1.295 1.00 96.50 95 LEU A O 1
ATOM 692 N N . ARG A 1 96 ? 10.870 1.568 0.462 1.00 96.50 96 ARG A N 1
ATOM 693 C CA . ARG A 1 96 ? 11.431 2.924 0.491 1.00 96.50 96 ARG A CA 1
ATOM 694 C C . ARG A 1 96 ? 12.936 2.889 0.743 1.00 96.50 96 ARG A C 1
ATOM 696 O O . ARG A 1 96 ? 13.683 3.513 -0.005 1.00 96.50 96 ARG A O 1
ATOM 703 N N . ASP A 1 97 ? 13.396 2.141 1.742 1.00 95.88 97 ASP A N 1
ATOM 704 C CA . ASP A 1 97 ? 14.822 2.066 2.092 1.00 95.88 97 ASP A CA 1
ATOM 705 C C . ASP A 1 97 ? 15.650 1.383 0.999 1.00 95.88 97 ASP A C 1
ATOM 707 O O . ASP A 1 97 ? 16.806 1.738 0.755 1.00 95.88 97 ASP A O 1
ATOM 711 N N . LYS A 1 98 ? 15.065 0.409 0.296 1.00 95.50 98 LYS A N 1
ATOM 712 C CA . LYS A 1 98 ? 15.666 -0.175 -0.906 1.00 95.50 98 LYS A CA 1
ATOM 713 C C . LYS A 1 98 ? 15.821 0.872 -2.011 1.00 95.50 98 LYS A C 1
ATOM 715 O O . LYS A 1 98 ? 16.923 1.034 -2.518 1.00 95.50 98 LYS A O 1
ATOM 720 N N . LEU A 1 99 ? 14.765 1.622 -2.327 1.00 94.12 99 LEU A N 1
ATOM 721 C CA . LEU A 1 99 ? 14.806 2.675 -3.350 1.00 94.12 99 LEU A CA 1
ATOM 722 C C . LEU A 1 99 ? 15.849 3.755 -3.028 1.00 94.12 99 LEU A C 1
ATOM 724 O O . LEU A 1 99 ? 16.537 4.231 -3.926 1.00 94.12 99 LEU A O 1
ATOM 728 N N . GLN A 1 100 ? 16.038 4.093 -1.750 1.00 92.69 100 GLN A N 1
ATOM 729 C CA . GLN A 1 100 ? 17.108 5.004 -1.335 1.00 92.69 100 GLN A CA 1
ATOM 730 C C . GLN A 1 100 ? 18.507 4.440 -1.571 1.00 92.69 100 GLN A C 1
ATOM 732 O O . GLN A 1 100 ? 19.369 5.152 -2.085 1.00 92.69 100 GLN A O 1
ATOM 737 N N . ARG A 1 101 ? 18.741 3.170 -1.219 1.00 95.56 101 ARG A N 1
ATOM 738 C CA . ARG A 1 101 ? 20.020 2.491 -1.491 1.00 95.56 101 ARG A CA 1
ATOM 739 C C . ARG A 1 101 ? 20.310 2.417 -2.988 1.00 95.56 101 ARG A C 1
ATOM 741 O O . ARG A 1 101 ? 21.451 2.620 -3.393 1.00 95.56 101 ARG A O 1
ATOM 748 N N . ASP A 1 102 ? 19.265 2.234 -3.789 1.00 92.69 102 ASP A N 1
ATOM 749 C CA . ASP A 1 102 ? 19.326 2.220 -5.251 1.00 92.69 102 ASP A CA 1
ATOM 750 C C . ASP A 1 102 ? 19.424 3.639 -5.862 1.00 92.69 102 ASP A C 1
ATOM 752 O O . ASP A 1 102 ? 19.486 3.787 -7.081 1.00 92.69 102 ASP A O 1
ATOM 756 N N . LYS A 1 103 ? 19.481 4.692 -5.027 1.00 92.44 103 LYS A N 1
ATOM 757 C CA . LYS A 1 103 ? 19.542 6.119 -5.405 1.00 92.44 103 LYS A CA 1
ATOM 758 C C . LYS A 1 103 ? 18.346 6.607 -6.236 1.00 92.44 103 LYS A C 1
ATOM 760 O O . LYS A 1 103 ? 18.439 7.618 -6.929 1.00 92.44 103 LYS A O 1
ATOM 765 N N . ASP A 1 104 ? 17.202 5.941 -6.117 1.00 88.38 104 ASP A N 1
ATOM 766 C CA . ASP A 1 104 ? 15.938 6.332 -6.740 1.00 88.38 104 ASP A CA 1
ATOM 767 C C . ASP A 1 104 ? 15.134 7.239 -5.791 1.00 88.38 104 ASP A C 1
ATOM 769 O O . ASP A 1 104 ? 14.143 6.839 -5.175 1.00 88.38 104 ASP A O 1
ATOM 773 N N . ALA A 1 105 ? 15.620 8.473 -5.617 1.00 86.56 105 ALA A N 1
ATOM 774 C CA . ALA A 1 105 ? 15.073 9.426 -4.648 1.00 86.56 105 ALA A CA 1
ATOM 775 C C . ALA A 1 105 ? 13.591 9.751 -4.898 1.00 86.56 105 ALA A C 1
ATOM 777 O O . ALA A 1 105 ? 12.816 9.851 -3.949 1.00 86.56 105 ALA A O 1
ATOM 778 N N . TYR A 1 106 ? 13.193 9.853 -6.169 1.00 85.56 106 TYR A N 1
ATOM 779 C CA . TYR A 1 106 ? 11.817 10.149 -6.562 1.00 85.56 106 TYR A CA 1
ATOM 780 C C . TYR A 1 106 ? 10.842 9.070 -6.078 1.00 85.56 106 TYR A C 1
ATOM 782 O O . TYR A 1 106 ? 9.841 9.370 -5.424 1.00 85.56 106 TYR A O 1
ATOM 790 N N . TRP A 1 107 ? 11.137 7.797 -6.352 1.00 89.38 107 TRP A N 1
ATOM 791 C CA . TRP A 1 107 ? 10.265 6.716 -5.907 1.00 89.38 107 TRP A CA 1
ATOM 792 C C . TRP A 1 107 ? 10.376 6.463 -4.407 1.00 89.38 107 TRP A C 1
ATOM 794 O O . TRP A 1 107 ? 9.364 6.160 -3.778 1.00 89.38 107 TRP A O 1
ATOM 804 N N . ALA A 1 108 ? 11.558 6.628 -3.809 1.00 89.56 108 ALA A N 1
ATOM 805 C CA . ALA A 1 108 ? 11.715 6.539 -2.360 1.00 89.56 108 ALA A CA 1
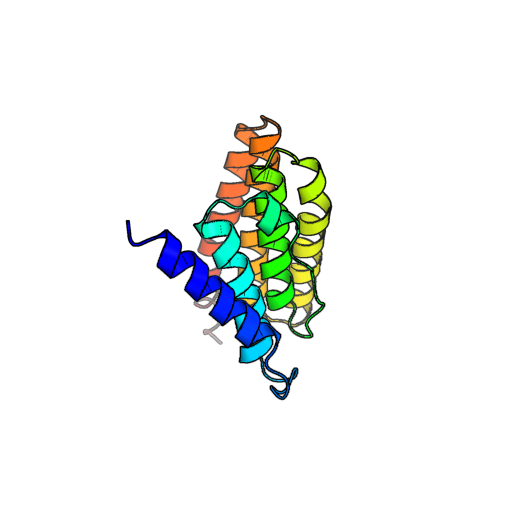ATOM 806 C C . ALA A 1 108 ? 10.816 7.546 -1.624 1.00 89.56 108 ALA A C 1
ATOM 808 O O . ALA A 1 108 ? 10.199 7.202 -0.614 1.00 89.56 108 ALA A O 1
ATOM 809 N N . GLU A 1 109 ? 10.703 8.770 -2.140 1.00 86.12 109 GLU A N 1
ATOM 810 C CA . GLU A 1 109 ? 9.800 9.787 -1.607 1.00 86.12 109 GLU A CA 1
ATOM 811 C C . GLU A 1 109 ? 8.332 9.371 -1.751 1.00 86.12 109 GLU A C 1
ATOM 813 O O . GLU A 1 109 ? 7.603 9.352 -0.759 1.00 86.12 109 GLU A O 1
ATOM 818 N N . ILE A 1 110 ? 7.901 8.963 -2.951 1.00 86.00 110 ILE A N 1
ATOM 819 C CA . ILE A 1 110 ? 6.516 8.526 -3.194 1.00 86.00 110 ILE A CA 1
ATOM 820 C C . ILE A 1 110 ? 6.119 7.379 -2.260 1.00 86.00 110 ILE A C 1
ATOM 822 O O . ILE A 1 110 ? 5.039 7.418 -1.666 1.00 86.00 110 ILE A O 1
ATOM 826 N N . VAL A 1 111 ? 6.985 6.378 -2.094 1.00 94.56 111 VAL A N 1
ATOM 827 C CA . VAL A 1 111 ? 6.723 5.243 -1.197 1.00 94.56 111 VAL A CA 1
ATOM 828 C C . VAL A 1 111 ? 6.706 5.692 0.269 1.00 94.56 111 VAL A C 1
ATOM 830 O O . VAL A 1 111 ? 5.887 5.208 1.052 1.00 94.56 111 VAL A O 1
ATOM 833 N N . GLY A 1 112 ? 7.535 6.669 0.647 1.00 92.44 112 GLY A N 1
ATOM 834 C CA . GLY A 1 112 ? 7.479 7.304 1.966 1.00 92.44 112 GLY A CA 1
ATOM 835 C C . GLY A 1 112 ? 6.115 7.937 2.257 1.00 92.44 112 GLY A C 1
ATOM 836 O O . GLY A 1 112 ? 5.521 7.662 3.302 1.00 92.44 112 GLY A O 1
ATOM 837 N N . ILE A 1 113 ? 5.579 8.692 1.296 1.00 88.06 113 ILE A N 1
ATOM 838 C CA . ILE A 1 113 ? 4.256 9.326 1.391 1.00 88.06 113 ILE A CA 1
ATOM 839 C C . ILE A 1 113 ? 3.150 8.268 1.490 1.00 88.06 113 ILE A C 1
ATOM 841 O O . ILE A 1 113 ? 2.259 8.383 2.331 1.00 88.06 113 ILE A O 1
ATOM 845 N N . GLN A 1 114 ? 3.213 7.214 0.670 1.00 92.50 114 GLN A N 1
ATOM 846 C CA . GLN A 1 114 ? 2.267 6.092 0.730 1.00 92.50 114 GLN A CA 1
ATOM 847 C C . GLN A 1 114 ? 2.271 5.424 2.108 1.00 92.50 114 GLN A C 1
ATOM 849 O O . GLN A 1 114 ? 1.206 5.171 2.673 1.00 92.50 114 GLN A O 1
ATOM 854 N N . ARG A 1 115 ? 3.456 5.188 2.684 1.00 96.69 115 ARG A N 1
ATOM 855 C CA . ARG A 1 115 ? 3.604 4.632 4.034 1.00 96.69 115 ARG A CA 1
ATOM 856 C C . ARG A 1 115 ? 2.940 5.523 5.078 1.00 96.69 115 ARG A C 1
ATOM 858 O O . ARG A 1 115 ? 2.157 5.029 5.880 1.00 96.69 115 ARG A O 1
ATOM 865 N N . GLN A 1 116 ? 3.225 6.823 5.058 1.00 92.81 116 GLN A N 1
ATOM 866 C CA . GLN A 1 116 ? 2.659 7.785 6.010 1.00 92.81 116 GLN A CA 1
ATOM 867 C C . GLN A 1 116 ? 1.136 7.874 5.902 1.00 92.81 116 GLN A C 1
ATOM 869 O O . GLN A 1 116 ? 0.446 7.831 6.919 1.00 92.81 116 GLN A O 1
ATOM 874 N N . ALA A 1 117 ? 0.599 7.896 4.681 1.00 91.81 117 ALA A N 1
ATOM 875 C CA . ALA A 1 117 ? -0.839 7.852 4.454 1.00 91.81 117 ALA A CA 1
ATOM 876 C C . ALA A 1 117 ? -1.469 6.554 4.989 1.00 91.81 117 ALA A C 1
ATOM 878 O O . ALA A 1 117 ? -2.486 6.607 5.678 1.00 91.81 117 ALA A O 1
ATOM 879 N N . ALA A 1 118 ? -0.865 5.391 4.727 1.00 95.38 118 ALA A N 1
ATOM 880 C CA . ALA A 1 118 ? -1.349 4.110 5.241 1.00 95.38 118 ALA A CA 1
ATOM 881 C C . ALA A 1 118 ? -1.321 4.051 6.779 1.00 95.38 118 ALA A C 1
ATOM 883 O O . ALA A 1 118 ? -2.290 3.613 7.398 1.00 95.38 118 ALA A O 1
ATOM 884 N N . THR A 1 119 ? -0.253 4.556 7.404 1.00 95.81 119 THR A N 1
ATOM 885 C CA . THR A 1 119 ? -0.148 4.696 8.864 1.00 95.81 119 THR A CA 1
ATOM 886 C C . THR A 1 119 ? -1.238 5.604 9.427 1.00 95.81 119 THR A C 1
ATOM 888 O O . THR A 1 119 ? -1.881 5.240 10.407 1.00 95.81 119 THR A O 1
ATOM 891 N N . ALA A 1 120 ? -1.511 6.745 8.793 1.00 92.56 120 ALA A N 1
ATOM 892 C CA . ALA A 1 120 ? -2.586 7.633 9.224 1.00 92.56 120 ALA A CA 1
ATOM 893 C C . ALA A 1 120 ? -3.956 6.940 9.184 1.00 92.56 120 ALA A C 1
ATOM 895 O O . ALA A 1 120 ? -4.717 7.013 10.147 1.00 92.56 120 ALA A O 1
ATOM 896 N N . TRP A 1 121 ? -4.253 6.201 8.112 1.00 94.25 121 TRP A N 1
ATOM 897 C CA . TRP A 1 121 ? -5.494 5.429 8.014 1.00 94.25 121 TRP A CA 1
ATOM 898 C C . TRP A 1 121 ? -5.593 4.332 9.075 1.00 94.25 121 TRP A C 1
ATOM 900 O O . TRP A 1 121 ? -6.660 4.163 9.667 1.00 94.25 121 TRP A O 1
ATOM 910 N N . GLN A 1 122 ? -4.497 3.623 9.351 1.00 96.56 122 GLN A N 1
ATOM 911 C CA . GLN A 1 122 ? -4.435 2.629 10.421 1.00 96.56 122 GLN A CA 1
ATOM 912 C C . GLN A 1 122 ? -4.727 3.258 11.792 1.00 96.56 122 GLN A C 1
ATOM 914 O O . GLN A 1 122 ? -5.562 2.744 12.533 1.00 96.56 122 GLN A O 1
ATOM 919 N N . LEU A 1 123 ? -4.069 4.371 12.122 1.00 93.62 123 LEU A N 1
ATOM 920 C CA . LEU A 1 123 ? -4.243 5.079 13.394 1.00 93.62 123 LEU A CA 1
ATOM 921 C C . LEU A 1 123 ? -5.665 5.625 13.545 1.00 93.62 123 LEU A C 1
ATOM 923 O O . LEU A 1 123 ? -6.285 5.458 14.59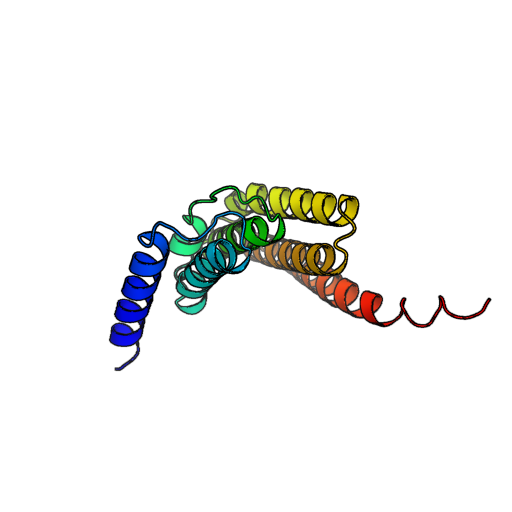4 1.00 93.62 123 LEU A O 1
ATOM 927 N N . ASN A 1 124 ? -6.220 6.199 12.478 1.00 91.00 124 ASN A N 1
ATOM 928 C CA . ASN A 1 124 ? -7.604 6.660 12.445 1.00 91.00 124 ASN A CA 1
ATOM 929 C C . ASN A 1 124 ? -8.587 5.510 12.731 1.00 91.00 124 ASN A C 1
ATOM 931 O O . ASN A 1 124 ? -9.486 5.658 13.556 1.00 91.00 124 ASN A O 1
ATOM 935 N N . ALA A 1 125 ? -8.383 4.342 12.114 1.00 92.19 125 ALA A N 1
ATOM 936 C CA . ALA A 1 125 ? -9.205 3.155 12.351 1.00 92.19 125 ALA A CA 1
ATOM 937 C C . ALA A 1 125 ? -9.064 2.588 13.780 1.00 92.19 125 ALA A C 1
ATOM 939 O O . ALA A 1 125 ? -9.967 1.912 14.263 1.00 92.19 125 ALA A O 1
ATOM 940 N N . GLN A 1 126 ? -7.965 2.891 14.476 1.00 92.88 126 GLN A N 1
ATOM 941 C CA . GLN A 1 126 ? -7.750 2.565 15.892 1.00 92.88 126 GLN A CA 1
ATOM 942 C C . GLN A 1 126 ? -8.309 3.631 16.855 1.00 92.88 126 GLN A C 1
ATOM 944 O O . GLN A 1 126 ? -8.129 3.511 18.064 1.00 92.88 126 GLN A O 1
ATOM 949 N N . GLY A 1 127 ? -8.949 4.691 16.350 1.00 91.75 127 GLY A N 1
ATOM 950 C CA . GLY A 1 127 ? -9.454 5.806 17.160 1.00 91.75 127 GLY A CA 1
ATOM 951 C C . GLY A 1 127 ? -8.387 6.828 17.576 1.00 91.75 127 GLY A C 1
ATOM 952 O O . GLY A 1 127 ? -8.688 7.766 18.311 1.00 91.75 127 GLY A O 1
ATOM 953 N N . LYS A 1 128 ? -7.149 6.702 17.084 1.00 92.44 128 LYS A N 1
ATOM 954 C CA . LYS A 1 128 ? -6.006 7.562 17.429 1.00 92.44 128 LYS A CA 1
ATOM 955 C C . LYS A 1 128 ? -5.913 8.783 16.511 1.00 92.44 128 LYS A C 1
ATOM 957 O O . LYS A 1 128 ? -4.971 8.942 15.738 1.00 92.44 128 LYS A O 1
ATOM 962 N N . GLN A 1 129 ? -6.920 9.648 16.583 1.00 87.12 129 GLN A N 1
ATOM 963 C CA . GLN A 1 129 ? -7.110 10.758 15.638 1.00 87.12 129 GLN A CA 1
ATOM 964 C C . GLN A 1 129 ? -5.938 11.752 15.593 1.00 87.12 129 GLN A C 1
ATOM 966 O O . GLN A 1 129 ? -5.498 12.141 14.515 1.00 87.12 129 GLN A O 1
ATOM 971 N N . ALA A 1 130 ? -5.395 12.133 16.753 1.00 87.19 130 ALA A N 1
ATOM 972 C CA . ALA A 1 130 ? -4.269 13.067 16.822 1.00 87.19 130 ALA A CA 1
ATOM 973 C C . ALA A 1 130 ? -2.998 12.492 16.167 1.00 87.19 130 ALA A C 1
ATOM 975 O O . ALA A 1 130 ? -2.340 13.171 15.381 1.00 87.19 130 ALA A O 1
ATOM 976 N N . GLU A 1 131 ? -2.691 11.219 16.433 1.00 88.19 131 GLU A N 1
ATOM 977 C CA . GLU A 1 131 ? -1.549 10.522 15.827 1.00 88.19 131 GLU A CA 1
ATOM 978 C C . GLU A 1 131 ? -1.741 10.347 14.308 1.00 88.19 131 GLU A C 1
ATOM 980 O O . GLU A 1 131 ? -0.785 10.465 13.541 1.00 88.19 131 GLU A O 1
ATOM 985 N N . ALA A 1 132 ? -2.978 10.111 13.853 1.00 84.06 132 ALA A N 1
ATOM 986 C CA . ALA A 1 132 ? -3.306 9.997 12.433 1.00 84.06 132 ALA A CA 1
ATOM 987 C C . ALA A 1 132 ? -3.061 11.307 11.667 1.00 84.06 132 ALA A C 1
ATOM 989 O O . ALA A 1 132 ? -2.490 11.288 10.573 1.00 84.06 132 ALA A O 1
ATOM 990 N N . LEU A 1 133 ? -3.459 12.444 12.248 1.00 83.75 133 LEU A N 1
ATOM 991 C CA . LEU A 1 133 ? -3.231 13.765 11.661 1.00 83.75 133 LEU A CA 1
ATOM 992 C C . LEU A 1 133 ? -1.739 14.084 11.550 1.00 83.75 133 LEU A C 1
ATOM 994 O O . LEU A 1 133 ? -1.297 14.553 10.500 1.00 83.75 133 LEU A O 1
ATOM 998 N N . GLU A 1 134 ? -0.951 13.774 12.582 1.00 86.12 134 GLU A N 1
ATOM 999 C CA . GLU A 1 134 ? 0.498 13.984 12.526 1.00 86.12 134 GLU A CA 1
ATOM 1000 C C . GLU A 1 134 ? 1.158 13.085 11.473 1.00 86.12 134 GLU A C 1
ATOM 1002 O O . GLU A 1 134 ? 1.990 13.547 10.692 1.00 86.12 134 GLU A O 1
ATOM 1007 N N . ALA A 1 135 ? 0.732 11.823 11.363 1.00 81.94 135 ALA A N 1
ATOM 1008 C CA . ALA A 1 135 ? 1.224 10.923 10.323 1.00 81.94 135 ALA A CA 1
ATOM 1009 C C . ALA A 1 135 ? 0.941 11.456 8.903 1.00 81.94 135 ALA A C 1
ATOM 1011 O O . ALA A 1 135 ? 1.822 11.392 8.043 1.00 81.94 135 ALA A O 1
ATOM 1012 N N . MET A 1 136 ? -0.243 12.030 8.656 1.00 79.62 136 MET A N 1
ATOM 1013 C CA . MET A 1 136 ? -0.556 12.710 7.392 1.00 79.62 136 MET A CA 1
ATOM 1014 C C . MET A 1 136 ? 0.333 13.938 7.170 1.00 79.62 136 MET A C 1
ATOM 1016 O O . MET A 1 136 ? 0.895 14.090 6.084 1.00 79.62 136 MET A O 1
ATOM 1020 N N . ARG A 1 137 ? 0.505 14.786 8.191 1.00 78.12 137 ARG A N 1
ATOM 1021 C CA . ARG A 1 137 ? 1.315 16.014 8.130 1.00 78.12 137 ARG A CA 1
ATOM 1022 C C . ARG A 1 137 ? 2.756 15.721 7.721 1.00 78.12 137 ARG A C 1
ATOM 1024 O O . ARG A 1 137 ? 3.248 16.311 6.762 1.00 78.12 137 ARG A O 1
ATOM 1031 N N . LEU A 1 138 ? 3.383 14.737 8.363 1.00 77.75 138 LEU A N 1
ATOM 1032 C CA . LEU A 1 138 ? 4.748 14.308 8.053 1.00 77.75 138 LEU A CA 1
ATOM 1033 C C . LEU A 1 138 ? 4.900 13.825 6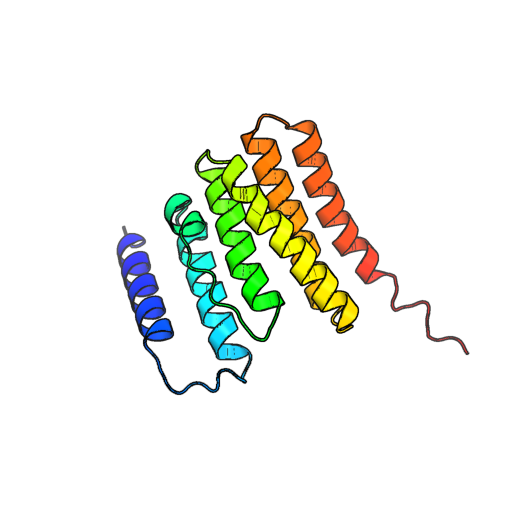.601 1.00 77.75 138 LEU A C 1
ATOM 1035 O O . LEU A 1 138 ? 5.980 13.954 6.023 1.00 77.75 138 LEU A O 1
ATOM 1039 N N . GLY A 1 139 ? 3.8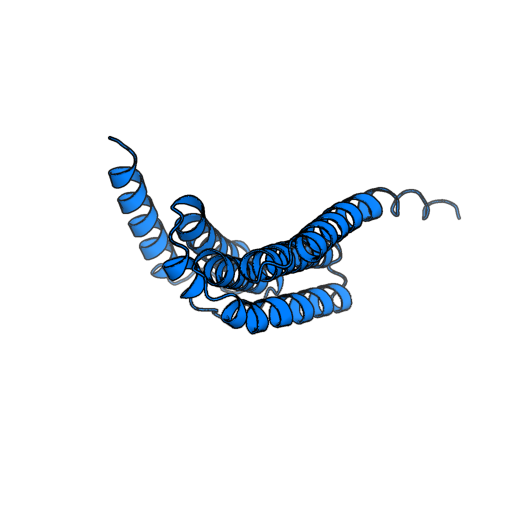43 13.271 5.995 1.00 67.06 139 GLY A N 1
ATOM 1040 C CA . GLY A 1 139 ? 3.854 12.891 4.579 1.00 67.06 139 GLY A CA 1
ATOM 1041 C C . GLY A 1 139 ? 3.757 14.057 3.613 1.00 67.06 139 GLY A C 1
ATOM 1042 O O . GLY A 1 139 ? 4.391 14.036 2.559 1.00 67.06 139 GLY A O 1
ATOM 1043 N N . PHE A 1 140 ? 3.031 15.109 3.977 1.00 63.38 140 PHE A N 1
ATOM 1044 C CA . PHE A 1 140 ? 3.006 16.333 3.182 1.00 63.38 140 PHE A CA 1
ATOM 1045 C C . PHE A 1 140 ? 4.311 17.133 3.308 1.00 63.38 140 PHE A C 1
ATOM 1047 O O . PHE A 1 140 ? 4.799 17.646 2.303 1.00 63.38 140 PHE A O 1
ATOM 1054 N N . GLU A 1 141 ? 4.928 17.186 4.491 1.00 62.56 141 GLU A N 1
ATOM 1055 C CA . GLU A 1 141 ? 6.216 17.868 4.696 1.00 62.56 141 GLU A CA 1
ATOM 1056 C C . GLU A 1 141 ? 7.370 17.204 3.941 1.00 62.56 141 GLU A C 1
ATOM 1058 O O . GLU A 1 141 ? 8.200 17.898 3.353 1.00 62.56 141 GLU A O 1
ATOM 1063 N N . ALA A 1 142 ? 7.391 15.868 3.885 1.00 59.00 142 ALA A N 1
ATOM 1064 C CA . ALA A 1 142 ? 8.368 15.125 3.091 1.00 59.00 142 ALA A CA 1
ATOM 1065 C C . ALA A 1 142 ? 8.317 15.491 1.594 1.00 59.00 142 ALA A C 1
ATOM 1067 O O . ALA A 1 142 ? 9.357 15.529 0.946 1.00 59.00 142 ALA A O 1
ATOM 1068 N N . ARG A 1 143 ? 7.132 15.828 1.060 1.00 50.50 143 ARG A N 1
ATOM 1069 C CA . ARG A 1 143 ? 6.970 16.309 -0.323 1.00 50.50 143 ARG A CA 1
ATOM 1070 C C . ARG A 1 143 ? 7.495 17.735 -0.520 1.00 50.50 143 ARG A C 1
ATOM 1072 O O . ARG A 1 143 ? 8.002 18.077 -1.586 1.00 50.50 143 ARG A O 1
ATOM 1079 N N . GLY A 1 144 ? 7.345 18.591 0.492 1.00 43.03 144 GLY A N 1
ATOM 1080 C CA . GLY A 1 144 ? 7.746 20.000 0.429 1.00 43.03 144 GLY A CA 1
ATOM 1081 C C . GLY A 1 144 ? 9.261 20.218 0.489 1.00 43.03 144 GLY A C 1
ATOM 1082 O O . GLY A 1 144 ? 9.775 21.139 -0.145 1.00 43.03 144 GLY A O 1
ATOM 1083 N N . SER A 1 145 ? 9.993 19.364 1.208 1.00 51.34 145 SER A N 1
ATOM 1084 C CA . SER A 1 145 ? 11.450 19.482 1.370 1.00 51.34 145 SER A CA 1
ATOM 1085 C C . SER A 1 145 ? 12.246 19.025 0.140 1.00 51.34 145 SER A C 1
ATOM 1087 O O . SER A 1 145 ? 13.322 19.565 -0.130 1.00 51.34 145 SER A O 1
ATOM 1089 N N . SER A 1 146 ? 11.695 18.125 -0.678 1.00 48.06 146 SER A N 1
ATOM 1090 C CA . SER A 1 146 ? 12.313 17.677 -1.935 1.00 48.06 146 SER A CA 1
ATOM 1091 C C . SER A 1 146 ? 12.338 18.735 -3.047 1.00 48.06 146 SER A C 1
ATOM 1093 O O . SER A 1 146 ? 13.104 18.605 -4.000 1.00 48.06 146 SER A O 1
ATOM 1095 N N . GLY A 1 147 ? 11.558 19.817 -2.928 1.00 39.91 147 GLY A N 1
ATOM 1096 C CA . GLY A 1 147 ? 11.550 20.923 -3.894 1.00 39.91 147 GLY A CA 1
ATOM 1097 C C . GLY A 1 147 ? 12.690 21.938 -3.727 1.00 39.91 147 GLY A C 1
ATOM 1098 O O . GLY A 1 147 ? 12.977 22.681 -4.663 1.00 39.91 147 GLY A O 1
ATOM 1099 N N . GLN A 1 148 ? 13.357 21.981 -2.566 1.00 35.75 148 GLN A N 1
ATOM 1100 C CA . GLN A 1 148 ? 14.332 23.038 -2.249 1.00 35.75 148 GLN A CA 1
ATOM 1101 C C . GLN A 1 148 ? 15.799 22.608 -2.369 1.00 35.75 148 GLN A C 1
ATOM 1103 O O . GLN A 1 148 ? 16.675 23.462 -2.476 1.00 35.75 148 GLN A O 1
ATOM 1108 N N . ASN A 1 149 ? 16.097 21.308 -2.425 1.00 31.36 149 ASN A N 1
ATOM 1109 C CA . ASN A 1 149 ? 17.486 20.850 -2.308 1.00 31.36 149 ASN A CA 1
ATOM 1110 C C . ASN A 1 149 ? 18.265 20.746 -3.639 1.00 31.36 149 ASN A C 1
ATOM 1112 O O . ASN A 1 149 ? 19.420 20.333 -3.645 1.00 31.36 149 ASN A O 1
ATOM 1116 N N . TRP A 1 150 ? 17.670 21.126 -4.777 1.00 28.00 150 TRP A N 1
ATOM 1117 C CA . TRP A 1 150 ? 18.358 21.105 -6.080 1.00 28.00 150 TRP A CA 1
ATOM 1118 C C . TRP A 1 150 ? 19.035 22.438 -6.447 1.00 28.00 150 TRP A C 1
ATOM 1120 O O . TRP A 1 150 ? 19.885 22.465 -7.336 1.00 28.00 150 TRP A O 1
ATOM 1130 N N . ILE A 1 151 ? 18.705 23.532 -5.749 1.00 37.28 151 ILE A N 1
ATOM 1131 C CA . ILE A 1 151 ? 19.231 24.879 -6.043 1.00 37.28 151 ILE A CA 1
ATOM 1132 C C . ILE A 1 151 ? 20.578 25.137 -5.333 1.00 37.28 151 ILE A C 1
ATOM 1134 O O . ILE A 1 151 ? 21.332 26.015 -5.739 1.00 37.28 151 ILE A O 1
ATOM 1138 N N . ALA A 1 152 ? 20.954 24.329 -4.335 1.00 35.06 152 ALA A N 1
ATOM 1139 C CA . ALA A 1 152 ? 22.163 24.558 -3.536 1.00 35.06 152 ALA A CA 1
ATOM 1140 C C . ALA A 1 152 ? 23.455 23.891 -4.068 1.00 35.06 152 ALA A C 1
ATOM 1142 O O . ALA A 1 152 ? 24.513 24.093 -3.480 1.00 35.06 152 ALA A O 1
ATOM 1143 N N . ILE A 1 153 ? 23.417 23.119 -5.167 1.00 39.81 153 ILE A N 1
ATOM 1144 C CA . ILE A 1 153 ? 24.575 22.313 -5.638 1.00 39.81 153 ILE A CA 1
ATOM 1145 C C . ILE A 1 153 ? 25.100 22.773 -7.015 1.00 39.81 153 ILE A C 1
ATOM 1147 O O . ILE A 1 153 ? 25.608 21.985 -7.806 1.00 39.81 153 ILE A O 1
ATOM 1151 N N . LYS A 1 154 ? 24.996 24.066 -7.344 1.00 35.34 154 LYS A N 1
ATOM 1152 C CA . LYS A 1 154 ? 25.683 24.644 -8.517 1.00 35.34 154 LYS A CA 1
ATOM 1153 C C . LYS A 1 154 ? 26.376 25.966 -8.197 1.00 35.34 154 LYS A C 1
ATOM 1155 O O . LYS A 1 154 ? 26.035 26.986 -8.778 1.00 35.34 154 LYS A O 1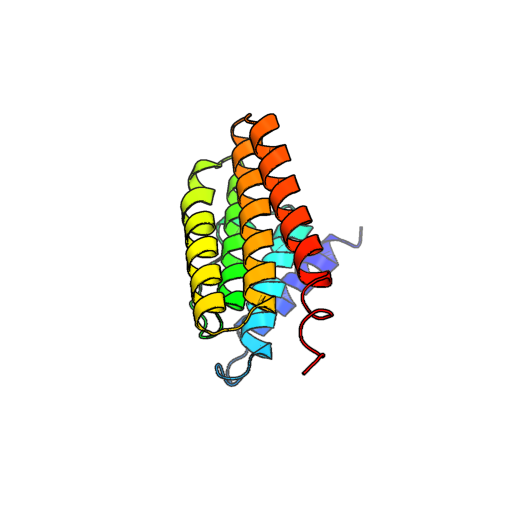
ATOM 1160 N N . SER A 1 155 ? 27.353 25.936 -7.292 1.00 39.41 155 SER A N 1
ATOM 1161 C CA . SER A 1 155 ? 28.400 26.968 -7.248 1.00 39.41 155 SER A CA 1
ATOM 1162 C C . SER A 1 155 ? 29.707 26.362 -6.732 1.00 39.41 155 SER A C 1
ATOM 1164 O O . SER A 1 155 ? 29.955 26.407 -5.535 1.00 39.41 155 SER A O 1
ATOM 1166 N N . THR A 1 156 ? 30.482 25.756 -7.633 1.00 42.19 156 THR A N 1
ATOM 1167 C CA . THR A 1 156 ? 31.958 25.632 -7.640 1.00 42.19 156 THR A CA 1
ATOM 1168 C C . THR A 1 156 ? 32.353 25.068 -8.991 1.00 42.19 156 THR A C 1
ATOM 1170 O O . THR A 1 156 ? 31.727 24.053 -9.377 1.00 42.19 156 THR A O 1
#

Secondary structure (DSSP, 8-state):
--HHHHHHHHHHHHHHHHH---S-TTSTHHHHHHHHHHHHHHHHTT-HHHHHT------SSHHHHHHHHHHHHHHHHHTT-GGGHHHHHHHHHHHHHHHHHTT-HHHHHHHHHHHHHHHHHHHHHTT-HHHHHHHHHHHHHHHHHTTTTTSSS---